Protein AF-A0A517Y4K3-F1 (afdb_monomer_lite)

Secondary structure (DSSP, 8-state):
---HHHHHHHHHHHTTT-TTEEEEEEETTEEEEEEEE-SSEEEEE---SS-HHHHHHHTT-TTGGG-EEEEEETTTEEEEE-TTS-HHHHHHHHHHHIIIIIS---GGGEEEEEEETTTEEEEESSHHHHHHHHHHHHHHHTT-----

pLDDT: mean 81.86, std 13.11, range [39.0, 96.12]

Foldseek 3Di:
DDALLRQLVLQLVCCVQAQQKWKKWAFPVDRLFIWIHGNFKIKTSAQAQDDPLVVCVVLVQQPSVQFDWDDDDGRGMIMTGRNVPDSVSVSSRQLSCCCVPVVHSDSVRIWMWMDGPVPDIDTDPDPVRVVVVSVCVVCVSVVNHDDD

Radius of gyration: 15.4 Å; chains: 1; bounding box: 48×26×37 Å

Sequence (148 aa):
MPSLHDLITAVRAAAEGEPDAMITLTHHSDDSKWAQLLPEQINLSYPFCQSPTDLIAERNFPHNEKADAGLWDAGLFADFNTSSMTVDQLVQFLDAYLAAAFGTSSLDDFAVSFDVAERGTITAESKSEFLRKIVELKRYFEGRPNRN

Structure (mmCIF, N/CA/C/O backbone):
data_AF-A0A517Y4K3-F1
#
_entry.id   AF-A0A517Y4K3-F1
#
loop_
_atom_site.group_PDB
_atom_site.id
_atom_site.type_symbol
_atom_site.label_atom_id
_atom_site.label_alt_id
_atom_site.label_comp_id
_atom_site.label_asym_id
_atom_site.label_entity_id
_atom_site.label_seq_id
_atom_site.pdbx_PDB_ins_code
_atom_site.Cartn_x
_atom_site.Cartn_y
_atom_site.Cartn_z
_atom_site.occupancy
_atom_site.B_iso_or_equiv
_atom_site.auth_seq_id
_atom_site.auth_comp_id
_atom_site.auth_asym_id
_atom_site.auth_atom_id
_atom_site.pdbx_PDB_model_num
ATOM 1 N N . MET A 1 1 ? -14.868 1.339 -7.353 1.00 72.25 1 MET A N 1
ATOM 2 C CA . MET A 1 1 ? -14.167 1.049 -6.078 1.00 72.25 1 MET A CA 1
ATOM 3 C C . MET A 1 1 ? -14.006 2.303 -5.196 1.00 72.25 1 MET A C 1
ATOM 5 O O . MET A 1 1 ? -14.277 3.398 -5.692 1.00 72.25 1 MET A O 1
ATOM 9 N N . PRO A 1 2 ? -13.650 2.205 -3.892 1.00 80.50 2 PRO A N 1
ATOM 10 C CA . PRO A 1 2 ? -13.053 3.329 -3.145 1.00 80.50 2 PRO A CA 1
ATOM 11 C C . PRO A 1 2 ? -11.741 3.794 -3.807 1.00 80.50 2 PRO A C 1
ATOM 13 O O . PRO A 1 2 ? -11.126 3.024 -4.534 1.00 80.50 2 PRO A O 1
ATOM 16 N N . SER A 1 3 ? -11.326 5.046 -3.587 1.00 89.00 3 SER A N 1
ATOM 17 C CA . SER A 1 3 ? -10.041 5.559 -4.104 1.00 89.00 3 SER A CA 1
ATOM 18 C C . SER A 1 3 ? -8.867 5.197 -3.185 1.00 89.00 3 SER A C 1
ATOM 20 O O . SER A 1 3 ? -9.081 4.984 -1.994 1.00 89.00 3 SER A O 1
ATOM 22 N N . LEU A 1 4 ? -7.621 5.211 -3.686 1.00 90.56 4 LEU A N 1
ATOM 23 C CA . LEU A 1 4 ? -6.422 5.023 -2.845 1.00 90.56 4 LEU A CA 1
ATOM 24 C C . LEU A 1 4 ? -6.397 6.009 -1.669 1.00 90.56 4 LEU A C 1
ATOM 26 O O . LEU A 1 4 ? -6.086 5.630 -0.543 1.00 90.56 4 LEU A O 1
ATOM 30 N N . HIS A 1 5 ? -6.807 7.257 -1.911 1.00 93.31 5 HIS A N 1
ATOM 31 C CA . HIS A 1 5 ? -6.925 8.268 -0.867 1.00 93.31 5 HIS A CA 1
ATOM 32 C C . HIS A 1 5 ? -7.945 7.861 0.212 1.00 93.31 5 HIS A C 1
ATOM 34 O O . HIS A 1 5 ? -7.658 7.995 1.403 1.00 93.31 5 HIS A O 1
ATOM 40 N N . ASP A 1 6 ? -9.120 7.345 -0.178 1.00 88.75 6 ASP A N 1
ATOM 41 C CA . ASP A 1 6 ? -10.133 6.850 0.768 1.00 88.75 6 ASP A CA 1
ATOM 42 C C . ASP A 1 6 ? -9.561 5.713 1.638 1.00 88.75 6 ASP A C 1
ATOM 44 O O . ASP A 1 6 ? -9.763 5.706 2.853 1.00 88.75 6 ASP A O 1
ATOM 48 N N . LEU A 1 7 ? -8.824 4.778 1.027 1.00 89.12 7 LEU A N 1
ATOM 49 C CA . LEU A 1 7 ? -8.236 3.618 1.704 1.00 89.12 7 LEU A CA 1
ATOM 50 C C . LEU A 1 7 ? -7.146 4.022 2.707 1.00 89.12 7 LEU A C 1
ATOM 52 O O . LEU A 1 7 ? -7.210 3.647 3.876 1.00 89.12 7 LEU A O 1
ATOM 56 N N . ILE A 1 8 ? -6.179 4.839 2.285 1.00 90.88 8 ILE A N 1
ATOM 57 C CA . ILE A 1 8 ? -5.073 5.291 3.146 1.00 90.88 8 ILE A CA 1
ATOM 58 C C . ILE A 1 8 ? -5.603 6.136 4.309 1.00 90.88 8 ILE A C 1
ATOM 60 O O . ILE A 1 8 ? -5.167 5.989 5.451 1.00 90.88 8 ILE A O 1
ATOM 64 N N . THR A 1 9 ? -6.588 6.996 4.041 1.00 88.94 9 THR A N 1
ATOM 65 C CA . T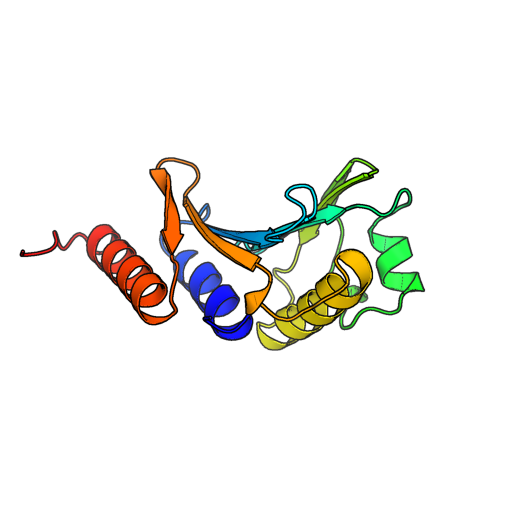HR A 1 9 ? -7.252 7.779 5.093 1.00 88.94 9 THR A CA 1
ATOM 66 C C . THR A 1 9 ? -7.935 6.865 6.107 1.00 88.94 9 THR A C 1
ATOM 68 O O . THR A 1 9 ? -7.842 7.097 7.312 1.00 88.94 9 THR A O 1
ATOM 71 N N . ALA A 1 10 ? -8.608 5.813 5.635 1.00 84.50 10 ALA A N 1
ATOM 72 C CA . ALA A 1 10 ? -9.294 4.864 6.498 1.00 84.50 10 ALA A CA 1
ATOM 73 C C . ALA A 1 10 ? -8.333 4.090 7.408 1.00 84.50 10 ALA A C 1
ATOM 75 O O . ALA A 1 10 ? -8.597 4.016 8.608 1.00 84.50 10 ALA A O 1
ATOM 76 N N . VAL A 1 11 ? -7.228 3.556 6.871 1.00 86.50 11 VAL A N 1
ATOM 77 C CA . VAL A 1 11 ? -6.273 2.782 7.682 1.00 86.50 11 VAL A CA 1
ATOM 78 C C . VAL A 1 11 ? -5.542 3.662 8.695 1.00 86.50 11 VAL A C 1
ATOM 80 O O . VAL A 1 11 ? -5.437 3.294 9.861 1.00 86.50 11 VAL A O 1
ATOM 83 N N . ARG A 1 12 ? -5.144 4.884 8.318 1.00 86.88 12 ARG A N 1
ATOM 84 C CA . ARG A 1 12 ? -4.527 5.829 9.264 1.00 86.88 12 ARG A CA 1
ATOM 85 C C . ARG A 1 12 ? -5.482 6.259 10.372 1.00 86.88 12 ARG A C 1
ATOM 87 O O . ARG A 1 12 ? -5.066 6.390 11.513 1.00 86.88 12 ARG A O 1
ATOM 94 N N . ALA A 1 13 ? -6.767 6.434 10.064 1.00 82.00 13 ALA A N 1
ATOM 95 C CA . ALA A 1 13 ? -7.773 6.738 11.080 1.00 82.00 13 ALA A CA 1
ATOM 96 C C . ALA A 1 13 ? -8.067 5.551 12.017 1.00 82.00 13 ALA A C 1
ATOM 98 O O . ALA A 1 13 ? -8.577 5.766 13.113 1.00 82.00 13 ALA A O 1
ATOM 99 N N . ALA A 1 14 ? -7.788 4.311 11.602 1.00 75.25 14 ALA A N 1
ATOM 100 C CA . ALA A 1 14 ? -7.930 3.136 12.462 1.00 75.25 14 ALA A CA 1
ATOM 101 C C . ALA A 1 14 ? -6.798 3.029 13.502 1.00 75.25 14 ALA A C 1
ATOM 103 O O . ALA A 1 14 ? -7.011 2.452 14.567 1.00 75.25 14 ALA A O 1
ATOM 104 N N . ALA A 1 15 ? -5.646 3.655 13.242 1.00 74.88 15 ALA A N 1
ATOM 105 C CA . ALA A 1 15 ? -4.456 3.607 14.092 1.00 74.88 15 ALA A CA 1
ATOM 106 C C . ALA A 1 15 ? -4.689 4.069 15.541 1.00 74.88 15 ALA A C 1
ATOM 108 O O . ALA A 1 15 ? -4.038 3.573 16.454 1.00 74.88 15 ALA A O 1
ATOM 109 N N . GLU A 1 16 ? -5.628 4.997 15.767 1.00 68.69 16 GLU A N 1
ATOM 110 C CA . GLU A 1 16 ? -5.945 5.525 17.105 1.00 68.69 16 GLU A CA 1
ATOM 111 C C . GLU A 1 16 ? -6.601 4.485 18.035 1.00 68.69 16 GLU A C 1
ATOM 113 O O . GLU A 1 16 ? -6.648 4.698 19.247 1.00 68.69 16 GLU A O 1
ATOM 118 N N . GLY A 1 17 ? -7.096 3.363 17.498 1.00 67.94 17 GLY A N 1
ATOM 119 C CA . GLY A 1 17 ? -7.721 2.291 18.281 1.00 67.94 17 GLY A CA 1
ATOM 120 C C . GLY A 1 17 ? -7.203 0.884 17.983 1.00 67.94 17 GLY A C 1
ATOM 121 O O . GLY A 1 17 ? -7.282 0.026 18.855 1.00 67.94 17 GLY A O 1
ATOM 122 N N . GLU A 1 18 ? -6.672 0.643 16.784 1.00 73.38 18 GLU A N 1
ATOM 123 C CA . GLU A 1 18 ? -6.235 -0.673 16.305 1.00 73.38 18 GLU A CA 1
ATOM 124 C C . GLU A 1 18 ? -4.964 -0.494 15.444 1.00 73.38 18 GLU A C 1
ATOM 126 O O . GLU A 1 18 ? -5.063 -0.298 14.228 1.00 73.38 18 GLU A O 1
ATOM 131 N N . PRO A 1 19 ? -3.758 -0.513 16.048 1.00 73.81 19 PRO A N 1
ATOM 132 C CA . PRO A 1 19 ? -2.500 -0.264 15.332 1.00 73.81 19 PRO A CA 1
ATOM 133 C C . PRO A 1 19 ? -2.195 -1.324 14.262 1.00 73.81 19 PRO A C 1
ATOM 135 O O . PRO A 1 19 ? -1.471 -1.042 13.310 1.00 73.81 19 PRO A O 1
ATOM 138 N N . ASP A 1 20 ? -2.803 -2.506 14.385 1.00 78.12 20 ASP A N 1
ATOM 139 C CA . ASP A 1 20 ? -2.631 -3.644 13.477 1.00 78.12 20 ASP A CA 1
ATOM 140 C C . ASP A 1 20 ? -3.698 -3.710 12.370 1.00 78.12 20 A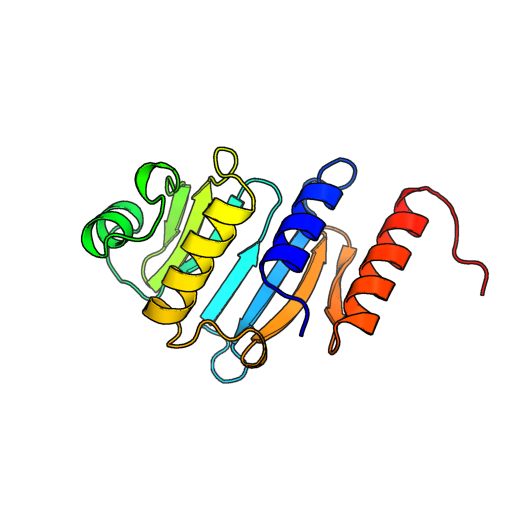SP A C 1
ATOM 142 O O . ASP A 1 20 ? -3.825 -4.725 11.676 1.00 78.12 20 ASP A O 1
ATOM 146 N N . ALA A 1 21 ? -4.510 -2.659 12.216 1.00 83.62 21 ALA A N 1
ATOM 147 C CA . ALA A 1 21 ? -5.447 -2.551 11.107 1.00 83.62 21 ALA A CA 1
ATOM 148 C C . ALA A 1 21 ? -4.688 -2.410 9.784 1.00 83.62 21 ALA A C 1
ATOM 150 O O . ALA A 1 21 ? -3.793 -1.578 9.656 1.00 83.62 21 ALA A O 1
ATOM 151 N N . MET A 1 22 ? -5.084 -3.170 8.769 1.00 88.62 22 MET A N 1
ATOM 152 C CA . MET A 1 22 ? -4.495 -3.076 7.440 1.00 88.62 22 MET A CA 1
ATOM 153 C C . MET A 1 22 ? -5.544 -3.210 6.338 1.00 88.62 22 MET A C 1
ATOM 155 O O . MET A 1 22 ? -6.616 -3.784 6.526 1.00 88.62 22 MET A O 1
ATOM 159 N N . ILE A 1 23 ? -5.231 -2.672 5.165 1.00 90.12 23 ILE A N 1
ATOM 160 C CA . ILE A 1 23 ? -6.006 -2.874 3.938 1.00 90.12 23 ILE A CA 1
ATOM 161 C C . ILE A 1 23 ? -5.123 -3.613 2.947 1.00 90.12 23 ILE A C 1
ATOM 163 O O . ILE A 1 23 ? -4.048 -3.118 2.619 1.00 90.12 23 ILE A O 1
ATOM 167 N N . THR A 1 24 ? -5.589 -4.746 2.434 1.00 91.75 24 THR A N 1
ATOM 168 C CA . THR A 1 24 ? -4.888 -5.493 1.389 1.00 91.75 24 THR A CA 1
ATOM 169 C C . THR A 1 24 ? -5.551 -5.244 0.040 1.00 91.75 24 THR A C 1
ATOM 171 O O . THR A 1 24 ? -6.768 -5.342 -0.112 1.00 91.75 24 THR A O 1
ATOM 174 N N . LEU A 1 25 ? -4.730 -4.917 -0.950 1.00 93.38 25 LEU A N 1
ATOM 175 C CA . LEU A 1 25 ? -5.062 -4.888 -2.365 1.00 93.38 25 LEU A CA 1
ATOM 176 C C . LEU A 1 25 ? -4.448 -6.130 -3.004 1.00 93.38 25 LEU A C 1
ATOM 178 O O . LEU A 1 25 ? -3.236 -6.307 -2.917 1.00 93.38 25 LEU A O 1
ATOM 182 N N . THR A 1 26 ? -5.245 -6.962 -3.666 1.00 93.38 26 THR A N 1
ATOM 183 C CA . THR A 1 26 ? -4.756 -8.151 -4.387 1.00 93.38 26 THR A CA 1
ATOM 184 C C . THR A 1 26 ? -5.222 -8.094 -5.830 1.00 93.38 26 THR A C 1
ATOM 186 O O . THR A 1 26 ? -6.416 -7.947 -6.087 1.00 93.38 26 THR A O 1
ATOM 189 N N . HIS A 1 27 ? -4.295 -8.191 -6.780 1.00 93.88 27 HIS A N 1
ATOM 190 C CA . HIS A 1 27 ? -4.619 -8.082 -8.199 1.00 93.88 27 HIS A CA 1
ATOM 191 C C . HIS A 1 27 ? -5.496 -9.260 -8.649 1.00 93.88 27 HIS A C 1
ATOM 193 O O . HIS A 1 27 ? -5.192 -10.421 -8.381 1.00 93.88 27 HIS A O 1
ATOM 199 N N . HIS A 1 28 ? -6.584 -8.984 -9.369 1.00 92.75 28 HIS A N 1
ATOM 200 C CA . HIS A 1 28 ? -7.582 -10.004 -9.715 1.00 92.75 28 HIS A CA 1
ATOM 201 C C . HIS A 1 28 ? -7.044 -11.147 -10.578 1.00 92.75 28 HIS A C 1
ATOM 203 O O . HIS A 1 28 ? -7.549 -12.265 -10.506 1.00 92.75 28 HIS A O 1
ATOM 209 N N . SER A 1 29 ? -6.048 -10.870 -11.420 1.00 91.19 29 SER A N 1
ATOM 210 C CA . SER A 1 29 ? -5.485 -11.864 -12.338 1.00 91.19 29 SER A CA 1
ATOM 211 C C . SER A 1 29 ? -4.195 -12.524 -11.847 1.00 91.19 29 SER A C 1
ATOM 213 O O . SER A 1 29 ? -3.652 -13.351 -12.576 1.00 91.19 29 SER A O 1
ATOM 215 N N . ASP A 1 30 ? -3.645 -12.093 -10.710 1.00 90.69 30 ASP A N 1
ATOM 216 C CA . ASP A 1 30 ? -2.313 -12.501 -10.251 1.00 90.69 30 ASP A CA 1
ATOM 217 C C . ASP A 1 30 ? -2.183 -12.265 -8.740 1.00 90.69 30 ASP A C 1
ATOM 219 O O . ASP A 1 30 ? -1.931 -11.149 -8.290 1.00 90.69 30 ASP A O 1
ATOM 223 N N . ASP A 1 31 ? -2.371 -13.320 -7.952 1.00 87.44 31 ASP A N 1
ATOM 224 C CA . ASP A 1 31 ? -2.328 -13.268 -6.487 1.00 87.44 31 ASP A CA 1
ATOM 225 C C . ASP A 1 31 ? -0.920 -13.016 -5.929 1.00 87.44 31 ASP A C 1
ATOM 227 O O . ASP A 1 31 ? -0.778 -12.616 -4.772 1.00 87.44 31 ASP A O 1
ATOM 231 N N . SER A 1 32 ? 0.119 -13.160 -6.758 1.00 88.12 32 SER A N 1
ATOM 232 C CA . SER A 1 32 ? 1.480 -12.757 -6.404 1.00 88.12 32 SER A CA 1
ATOM 233 C C . SER A 1 32 ? 1.664 -11.238 -6.386 1.00 88.12 32 SER A C 1
ATOM 235 O O . SER A 1 32 ? 2.645 -10.764 -5.818 1.00 88.12 32 SER A O 1
ATOM 237 N N . LYS A 1 33 ? 0.720 -10.467 -6.951 1.00 92.62 33 LYS A N 1
ATOM 238 C CA . LYS A 1 33 ? 0.720 -8.999 -6.956 1.00 92.62 33 LYS A CA 1
ATOM 239 C C . LYS A 1 33 ? -0.242 -8.454 -5.912 1.00 92.62 33 LYS A C 1
ATOM 241 O O . LYS A 1 33 ? -1.465 -8.469 -6.088 1.00 92.62 33 LYS A O 1
ATOM 246 N N . TRP A 1 34 ? 0.312 -7.919 -4.836 1.00 93.94 34 TRP A N 1
ATOM 247 C CA . TRP A 1 34 ? -0.463 -7.396 -3.725 1.00 93.94 34 TRP A CA 1
ATOM 248 C C . TRP A 1 34 ? 0.223 -6.218 -3.029 1.00 93.94 34 TRP A C 1
ATOM 250 O O . TRP A 1 34 ? 1.440 -6.045 -3.082 1.00 93.94 34 TRP A O 1
ATOM 260 N N . ALA A 1 35 ? -0.576 -5.396 -2.357 1.00 94.56 35 ALA A N 1
ATOM 261 C CA . ALA A 1 35 ? -0.112 -4.303 -1.513 1.00 94.56 35 ALA A CA 1
ATOM 262 C C . ALA A 1 35 ? -0.911 -4.284 -0.208 1.00 94.56 35 ALA A C 1
ATOM 264 O O . ALA A 1 35 ? -2.136 -4.292 -0.240 1.00 94.56 35 ALA A O 1
ATOM 265 N N . GLN A 1 36 ? -0.233 -4.233 0.932 1.00 93.00 36 GLN A N 1
ATOM 266 C CA . GLN A 1 36 ? -0.842 -4.036 2.243 1.00 93.00 36 GLN A CA 1
ATOM 267 C C . GLN A 1 36 ? -0.540 -2.630 2.737 1.00 93.00 36 GLN A C 1
ATOM 269 O O . GLN A 1 36 ? 0.614 -2.208 2.797 1.00 93.00 36 GLN A O 1
ATOM 274 N N . LEU A 1 37 ? -1.591 -1.914 3.104 1.00 93.19 37 LEU A N 1
ATOM 275 C CA . LEU A 1 37 ? -1.534 -0.585 3.684 1.00 93.19 37 LEU A CA 1
ATOM 276 C C . LEU A 1 37 ? -1.729 -0.732 5.186 1.00 93.19 37 LEU A C 1
ATOM 278 O O . LEU A 1 37 ? -2.786 -1.196 5.603 1.00 93.19 37 LEU A O 1
ATOM 282 N N . LEU A 1 38 ? -0.738 -0.330 5.971 1.00 90.88 38 LEU A N 1
ATOM 283 C CA . LEU A 1 38 ? -0.799 -0.209 7.426 1.00 90.88 38 LEU A CA 1
ATOM 284 C C . LEU A 1 38 ? -0.754 1.288 7.796 1.00 90.88 38 LEU A C 1
ATOM 286 O O . LEU A 1 38 ? -0.469 2.124 6.931 1.00 90.88 38 LEU A O 1
ATOM 290 N N . PRO A 1 39 ? -1.029 1.680 9.055 1.00 89.38 39 PRO A N 1
ATOM 291 C CA . PRO A 1 39 ? -1.041 3.089 9.446 1.00 89.38 39 PRO A CA 1
ATOM 292 C C . PRO A 1 39 ? 0.242 3.857 9.107 1.00 89.38 39 PRO A C 1
ATOM 294 O O . PRO A 1 39 ? 0.186 4.984 8.610 1.00 89.38 39 PRO A O 1
ATOM 297 N N . GLU A 1 40 ? 1.391 3.229 9.352 1.00 89.25 40 GLU A N 1
ATOM 298 C CA . GLU A 1 40 ? 2.714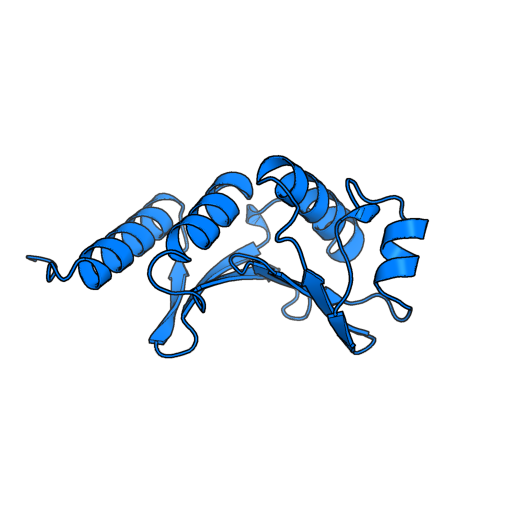 3.855 9.245 1.00 89.25 40 GLU A CA 1
ATOM 299 C C . GLU A 1 40 ? 3.664 3.107 8.301 1.00 89.25 40 GLU A C 1
ATOM 301 O O . GLU A 1 40 ? 4.812 3.508 8.113 1.00 89.25 40 GLU A O 1
ATOM 306 N N . GLN A 1 41 ? 3.187 2.038 7.670 1.00 92.38 41 GLN A N 1
ATOM 307 C CA . GLN A 1 41 ? 3.983 1.142 6.844 1.00 92.38 41 GLN A CA 1
ATOM 308 C C . GLN A 1 41 ? 3.160 0.667 5.651 1.00 92.38 41 GLN A C 1
ATOM 310 O O . GLN A 1 41 ? 1.932 0.612 5.700 1.00 92.38 41 GLN A O 1
ATOM 315 N N . ILE A 1 42 ? 3.841 0.312 4.574 1.00 93.12 42 ILE A N 1
ATOM 316 C CA . ILE A 1 42 ? 3.249 -0.460 3.488 1.00 93.12 42 ILE A CA 1
ATOM 317 C C . ILE A 1 42 ? 4.089 -1.709 3.269 1.00 93.12 42 ILE A C 1
ATOM 319 O O . ILE A 1 42 ? 5.313 -1.642 3.335 1.00 93.12 42 ILE A O 1
ATOM 323 N N . ASN A 1 43 ? 3.437 -2.828 2.979 1.00 93.12 43 ASN A N 1
ATOM 324 C CA . ASN A 1 43 ? 4.109 -4.027 2.491 1.00 93.12 43 ASN A CA 1
ATOM 325 C C . ASN A 1 43 ? 3.698 -4.216 1.038 1.00 93.12 43 ASN A C 1
ATOM 327 O O . ASN A 1 43 ? 2.514 -4.145 0.712 1.00 93.12 43 ASN A O 1
ATOM 331 N N . LEU A 1 44 ? 4.655 -4.446 0.155 1.00 92.19 44 LEU A N 1
ATOM 332 C CA . LEU A 1 44 ? 4.403 -4.594 -1.270 1.00 92.19 44 LEU A CA 1
ATOM 333 C C . LEU A 1 44 ? 4.966 -5.927 -1.727 1.00 92.19 44 LEU A C 1
ATOM 335 O O . LEU A 1 44 ? 6.123 -6.234 -1.434 1.00 92.19 44 LEU A O 1
ATOM 339 N N . SER A 1 45 ? 4.185 -6.691 -2.492 1.00 91.12 45 SER A N 1
ATOM 340 C CA . SER A 1 45 ? 4.749 -7.787 -3.270 1.00 91.12 45 SER A CA 1
ATOM 341 C C . SER A 1 45 ? 5.822 -7.214 -4.182 1.00 91.12 45 SER A C 1
ATOM 343 O O . SER A 1 45 ? 5.545 -6.285 -4.946 1.00 91.12 45 SER A O 1
ATOM 345 N N . TYR A 1 46 ? 7.032 -7.745 -4.098 1.00 80.12 46 TYR A N 1
ATOM 346 C CA . TYR A 1 46 ? 8.212 -7.118 -4.670 1.00 80.12 46 TYR A CA 1
ATOM 347 C C . TYR A 1 46 ? 8.783 -8.019 -5.769 1.00 80.12 46 TYR A C 1
ATOM 349 O O . TYR A 1 46 ? 9.630 -8.867 -5.494 1.00 80.12 46 TYR A O 1
ATOM 357 N N . PRO A 1 47 ? 8.324 -7.866 -7.029 1.00 69.19 47 PRO A N 1
ATOM 358 C CA . PRO A 1 47 ? 8.761 -8.721 -8.134 1.00 69.19 47 PRO A CA 1
ATOM 359 C C . PRO A 1 47 ? 10.165 -8.368 -8.635 1.00 69.19 47 PRO A C 1
ATOM 361 O O . PRO A 1 47 ? 10.743 -9.077 -9.459 1.00 69.19 47 PRO A O 1
ATOM 364 N N . PHE A 1 48 ? 10.714 -7.242 -8.189 1.00 68.06 48 PHE A N 1
ATOM 365 C CA . PHE A 1 48 ? 12.044 -6.815 -8.578 1.00 68.06 48 PHE A CA 1
ATOM 366 C C . PHE A 1 48 ? 13.076 -7.640 -7.781 1.00 68.06 48 PHE A C 1
ATOM 368 O O . PHE A 1 48 ? 12.902 -7.898 -6.599 1.00 68.06 48 PHE A O 1
ATOM 375 N N . CYS A 1 49 ? 14.135 -8.140 -8.422 1.00 63.41 49 CYS A N 1
ATOM 376 C CA . CYS A 1 49 ? 15.086 -9.059 -7.772 1.00 63.41 49 CYS A CA 1
ATOM 377 C C . CYS A 1 49 ? 16.283 -8.356 -7.103 1.00 63.41 49 CYS A C 1
ATOM 379 O O . CYS A 1 49 ? 17.266 -9.012 -6.759 1.00 63.41 49 CYS A O 1
ATOM 381 N N . GLN A 1 50 ? 16.238 -7.027 -6.981 1.00 69.44 50 GLN A N 1
ATOM 382 C CA . GLN A 1 50 ? 17.349 -6.192 -6.510 1.00 69.44 50 GLN A CA 1
ATOM 383 C C . GLN A 1 50 ? 16.957 -5.428 -5.237 1.00 69.44 50 GLN A C 1
ATOM 385 O O . GLN A 1 50 ? 15.881 -5.639 -4.704 1.00 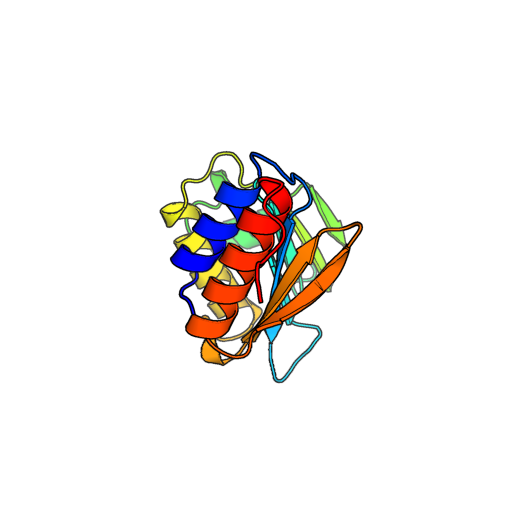69.44 50 GLN A O 1
ATOM 390 N N . SER A 1 51 ? 17.847 -4.605 -4.688 1.00 79.50 51 SER A N 1
ATOM 391 C CA . SER A 1 51 ? 17.576 -3.803 -3.485 1.00 79.50 51 SER A CA 1
ATOM 392 C C . SER A 1 51 ? 16.331 -2.906 -3.677 1.00 79.50 51 SER A C 1
ATOM 394 O O . SER A 1 51 ? 16.290 -2.142 -4.649 1.00 79.50 51 SER A O 1
ATOM 396 N N . PRO A 1 52 ? 15.313 -2.962 -2.790 1.00 81.81 52 PRO A N 1
ATOM 397 C CA . PRO A 1 52 ? 14.087 -2.173 -2.931 1.00 81.81 52 PRO A CA 1
ATOM 398 C C . PRO A 1 52 ? 14.319 -0.664 -2.973 1.00 81.81 52 PRO A C 1
ATOM 400 O O . PRO A 1 52 ? 13.795 0.007 -3.865 1.00 81.81 52 PRO A O 1
ATOM 403 N N . THR A 1 53 ? 15.142 -0.141 -2.063 1.00 79.88 53 THR A N 1
ATOM 404 C CA . THR A 1 53 ? 15.434 1.296 -1.960 1.00 79.88 53 THR A CA 1
ATOM 405 C C . THR A 1 53 ? 16.159 1.814 -3.201 1.00 79.88 53 THR A C 1
ATOM 407 O O . THR A 1 53 ? 15.771 2.841 -3.759 1.00 79.88 53 THR A O 1
ATOM 410 N N . ASP A 1 54 ? 17.160 1.074 -3.687 1.00 79.81 54 ASP A N 1
ATOM 411 C CA . ASP A 1 54 ? 17.934 1.474 -4.868 1.00 79.81 54 ASP A CA 1
ATOM 412 C C . ASP A 1 54 ? 17.060 1.477 -6.122 1.00 79.81 54 ASP A C 1
ATOM 414 O O . ASP A 1 54 ? 17.114 2.407 -6.921 1.00 79.81 54 ASP A O 1
ATOM 418 N N . LEU A 1 55 ? 16.180 0.487 -6.271 1.00 77.94 55 LEU A N 1
ATOM 419 C CA . LEU A 1 55 ? 15.302 0.401 -7.432 1.00 77.94 55 LEU A CA 1
ATOM 420 C C . LEU A 1 55 ? 14.262 1.529 -7.463 1.00 77.94 55 LEU A C 1
ATOM 422 O O . LEU A 1 55 ? 13.993 2.090 -8.524 1.00 77.94 55 LEU A O 1
ATOM 426 N N . ILE A 1 56 ? 13.674 1.878 -6.319 1.00 82.88 56 ILE A N 1
ATOM 427 C CA . ILE A 1 56 ? 12.742 3.011 -6.223 1.00 82.88 56 ILE A CA 1
ATOM 428 C C . ILE A 1 56 ? 13.478 4.327 -6.529 1.00 82.88 56 ILE A C 1
ATOM 430 O O . ILE A 1 56 ? 12.916 5.214 -7.187 1.00 82.88 56 ILE A O 1
ATOM 434 N N . ALA A 1 57 ? 14.743 4.446 -6.110 1.00 82.06 57 ALA A N 1
ATOM 435 C CA . ALA A 1 57 ? 15.606 5.567 -6.467 1.00 82.06 57 ALA A CA 1
ATOM 436 C C . ALA A 1 57 ? 15.883 5.621 -7.980 1.00 82.06 57 ALA A C 1
ATOM 438 O O . ALA A 1 57 ? 15.631 6.646 -8.614 1.00 82.06 57 ALA A O 1
ATOM 439 N N . GLU A 1 58 ? 16.313 4.513 -8.585 1.00 84.69 58 GLU A N 1
ATOM 440 C CA . GLU A 1 58 ? 16.605 4.396 -10.022 1.00 84.69 58 GLU A CA 1
ATOM 441 C C . GLU A 1 58 ? 15.377 4.644 -10.902 1.00 84.69 58 GLU A C 1
ATOM 443 O O . GLU A 1 58 ? 15.465 5.289 -11.949 1.00 84.69 58 GLU A O 1
ATOM 448 N N . ARG A 1 59 ? 14.212 4.150 -10.476 1.00 83.50 59 ARG A N 1
ATOM 449 C CA . ARG A 1 59 ? 12.925 4.357 -11.155 1.00 83.50 59 ARG A CA 1
ATOM 450 C C . ARG A 1 59 ? 12.346 5.751 -10.910 1.00 83.50 59 ARG A C 1
ATOM 452 O O . ARG A 1 59 ? 11.352 6.096 -11.548 1.00 83.50 59 ARG A O 1
ATOM 459 N N . ASN A 1 60 ? 12.963 6.537 -10.026 1.00 86.94 60 ASN A N 1
ATOM 460 C CA . ASN A 1 60 ? 12.564 7.891 -9.661 1.00 86.94 60 ASN A CA 1
ATOM 461 C C . ASN A 1 60 ? 11.086 7.982 -9.242 1.00 86.94 60 ASN A C 1
ATOM 463 O O . ASN A 1 60 ? 10.332 8.821 -9.744 1.00 86.94 60 ASN A O 1
ATOM 467 N N . PHE A 1 61 ? 10.652 7.076 -8.358 1.00 90.44 61 PHE A N 1
ATOM 468 C CA . PHE A 1 61 ? 9.286 7.126 -7.836 1.00 90.44 61 PHE A CA 1
ATOM 469 C C . PHE A 1 61 ? 9.061 8.394 -6.996 1.00 90.44 61 PHE A C 1
ATOM 471 O O . PHE A 1 61 ? 9.989 8.865 -6.333 1.00 90.44 61 PHE A O 1
ATOM 478 N N . PRO A 1 62 ? 7.840 8.960 -7.000 1.00 93.44 62 PRO A N 1
ATOM 479 C CA . PRO A 1 62 ? 7.530 10.147 -6.212 1.00 93.44 62 PRO A CA 1
ATOM 480 C C . PRO A 1 62 ? 7.792 9.921 -4.722 1.00 93.44 62 PRO A C 1
ATOM 482 O O . PRO A 1 62 ? 7.328 8.930 -4.168 1.00 93.44 62 PRO A O 1
ATOM 485 N N . HIS A 1 63 ? 8.465 10.869 -4.065 1.00 93.06 63 HIS A N 1
ATOM 486 C CA . HIS A 1 63 ? 8.755 10.837 -2.621 1.00 93.06 63 HIS A CA 1
ATOM 487 C C . HIS A 1 63 ? 9.593 9.625 -2.176 1.00 93.06 63 HIS A C 1
ATOM 489 O O . HIS A 1 63 ? 9.494 9.187 -1.028 1.00 93.06 63 HIS A O 1
ATOM 495 N N . ASN A 1 64 ? 10.403 9.060 -3.077 1.00 88.44 64 ASN A N 1
ATOM 496 C CA . ASN A 1 64 ? 11.262 7.912 -2.788 1.00 88.44 64 ASN A CA 1
ATOM 497 C C . ASN A 1 64 ? 12.239 8.153 -1.631 1.00 88.44 64 ASN A C 1
ATOM 499 O O . ASN A 1 64 ? 12.556 7.222 -0.899 1.00 88.44 64 ASN A O 1
ATOM 503 N N . GLU A 1 65 ? 12.640 9.400 -1.393 1.00 90.06 65 GLU A N 1
ATOM 504 C CA . GLU A 1 65 ? 13.500 9.797 -0.280 1.00 90.06 65 GLU A CA 1
ATOM 505 C C . GLU A 1 65 ? 12.853 9.601 1.100 1.00 90.06 65 GLU A C 1
ATOM 507 O O . GLU A 1 65 ? 13.528 9.712 2.121 1.00 90.06 65 GLU A O 1
ATOM 512 N N . LYS A 1 66 ? 11.543 9.331 1.136 1.00 90.25 66 LYS A N 1
ATOM 513 C CA . LYS A 1 66 ? 10.756 9.095 2.354 1.00 90.25 66 LYS A CA 1
ATOM 514 C C . LYS A 1 66 ? 10.294 7.648 2.508 1.00 90.25 66 LYS A C 1
ATOM 516 O O . LYS A 1 66 ? 9.652 7.348 3.511 1.00 90.25 66 LYS A O 1
ATOM 521 N N . ALA A 1 67 ? 10.564 6.793 1.521 1.00 85.50 67 ALA A N 1
ATOM 522 C CA . ALA A 1 67 ? 10.176 5.386 1.502 1.00 85.50 67 ALA A CA 1
ATOM 523 C C . ALA A 1 67 ? 11.390 4.521 1.852 1.00 85.50 67 ALA A C 1
ATOM 525 O O . ALA A 1 67 ? 12.020 3.938 0.971 1.00 85.50 67 ALA A O 1
ATOM 526 N N . ASP A 1 68 ? 11.748 4.479 3.134 1.00 85.44 68 ASP A N 1
ATOM 527 C CA . ASP A 1 68 ? 12.871 3.650 3.570 1.00 85.44 68 ASP A CA 1
ATOM 528 C C . ASP A 1 68 ? 12.427 2.194 3.714 1.00 85.44 68 ASP A C 1
ATOM 530 O O . ASP A 1 68 ? 11.410 1.919 4.363 1.00 85.44 68 ASP A O 1
ATOM 534 N N . ALA A 1 69 ? 13.165 1.281 3.084 1.00 85.69 69 ALA A N 1
ATOM 535 C CA . ALA A 1 69 ? 12.851 -0.139 3.116 1.00 85.69 69 ALA A CA 1
ATOM 536 C C . ALA A 1 69 ? 13.359 -0.763 4.419 1.00 85.69 69 ALA A C 1
ATOM 538 O O . ALA A 1 69 ? 14.530 -0.606 4.770 1.00 85.69 69 ALA A O 1
ATOM 539 N N . GLY A 1 70 ? 12.498 -1.492 5.123 1.00 84.62 70 GLY A N 1
ATOM 540 C CA . GLY A 1 70 ? 12.875 -2.251 6.310 1.00 84.62 70 GLY A CA 1
ATOM 541 C C . GLY A 1 70 ? 13.193 -3.701 5.951 1.00 84.62 70 GLY A C 1
ATOM 542 O O . GLY A 1 70 ? 14.283 -4.019 5.467 1.00 84.62 70 GLY A O 1
ATOM 543 N N . LEU A 1 71 ? 12.249 -4.600 6.223 1.00 86.75 71 LEU A N 1
ATOM 544 C CA . LEU A 1 71 ? 12.348 -6.018 5.899 1.00 86.75 71 LEU A CA 1
ATOM 545 C C . LEU A 1 71 ? 11.967 -6.271 4.438 1.00 86.75 71 LEU A C 1
ATOM 547 O O . LEU A 1 71 ? 10.933 -5.817 3.950 1.00 86.75 71 LEU A O 1
ATOM 551 N N . TRP A 1 72 ? 12.777 -7.067 3.744 1.00 89.06 72 TRP A N 1
ATOM 552 C CA . TRP A 1 72 ? 12.483 -7.484 2.379 1.00 89.06 72 TRP A CA 1
ATOM 553 C C . TRP A 1 72 ? 13.057 -8.864 2.063 1.00 89.06 72 TRP A C 1
ATOM 555 O O . TRP A 1 72 ? 14.047 -9.297 2.656 1.00 89.06 72 TRP A O 1
ATOM 565 N N . ASP A 1 73 ? 12.426 -9.534 1.102 1.00 83.56 73 ASP A N 1
ATOM 566 C CA . ASP A 1 73 ? 12.879 -10.782 0.499 1.00 83.56 73 ASP A CA 1
ATOM 567 C C . ASP A 1 73 ? 12.720 -10.703 -1.029 1.00 83.56 73 ASP A C 1
ATOM 569 O O . ASP A 1 73 ? 11.670 -10.325 -1.562 1.00 83.56 73 ASP A O 1
ATOM 573 N N . ALA A 1 74 ? 13.803 -11.012 -1.740 1.00 82.25 74 ALA A N 1
ATOM 574 C CA . ALA A 1 74 ? 13.926 -10.797 -3.175 1.00 82.25 74 ALA A CA 1
ATOM 575 C C . ALA A 1 74 ? 12.893 -11.623 -3.953 1.00 82.25 74 ALA A C 1
ATOM 577 O O . ALA A 1 74 ? 12.823 -12.843 -3.819 1.00 82.25 74 ALA A O 1
ATOM 578 N N . GLY A 1 75 ? 12.124 -10.965 -4.824 1.00 78.25 75 GLY A N 1
ATOM 579 C CA . GLY A 1 75 ? 11.078 -11.632 -5.603 1.00 78.25 75 GLY A CA 1
ATOM 580 C C . GLY A 1 75 ? 9.840 -12.031 -4.791 1.00 78.25 75 GLY A C 1
ATOM 581 O O . GLY A 1 75 ? 8.955 -12.675 -5.351 1.00 78.25 75 GLY A O 1
ATOM 582 N N . LEU A 1 76 ? 9.770 -11.671 -3.504 1.00 84.38 76 LEU A N 1
ATOM 583 C CA . LEU A 1 76 ? 8.629 -11.951 -2.636 1.00 84.38 76 LEU A CA 1
ATOM 584 C C . LEU A 1 76 ? 7.977 -10.656 -2.158 1.00 84.38 76 LEU A C 1
ATOM 586 O O . LEU A 1 76 ? 6.880 -10.325 -2.606 1.00 84.38 76 LEU A O 1
ATOM 590 N N . PHE A 1 77 ? 8.629 -9.904 -1.272 1.00 89.62 77 PHE A N 1
ATOM 591 C CA . PHE A 1 77 ? 8.049 -8.684 -0.711 1.00 89.62 77 PHE A CA 1
ATOM 592 C C . PHE A 1 77 ? 9.109 -7.706 -0.207 1.00 89.62 77 PHE A C 1
ATOM 594 O O . PHE A 1 77 ? 10.251 -8.077 0.052 1.00 89.62 77 PHE A O 1
ATOM 601 N N . ALA A 1 78 ? 8.706 -6.455 -0.035 1.00 91.25 78 ALA A N 1
ATOM 602 C CA . ALA A 1 78 ? 9.452 -5.453 0.705 1.00 91.25 78 ALA A CA 1
ATOM 603 C C . ALA A 1 78 ? 8.475 -4.616 1.524 1.00 91.25 78 ALA A C 1
ATOM 605 O O . ALA A 1 78 ? 7.378 -4.303 1.047 1.00 91.25 78 ALA A O 1
ATOM 606 N N . ASP A 1 79 ? 8.867 -4.260 2.739 1.00 91.94 79 ASP A N 1
ATOM 607 C CA . ASP A 1 79 ? 8.175 -3.244 3.508 1.00 91.94 79 ASP A CA 1
ATOM 608 C C . ASP A 1 79 ? 8.840 -1.875 3.390 1.00 91.94 79 ASP A C 1
ATOM 610 O O . ASP A 1 79 ? 10.034 -1.757 3.113 1.00 91.94 79 ASP A O 1
ATOM 614 N N . PHE A 1 80 ? 8.033 -0.831 3.558 1.00 91.81 80 PHE A N 1
ATOM 615 C CA . PHE A 1 80 ? 8.487 0.549 3.537 1.00 91.81 80 PHE A CA 1
ATOM 616 C C . PHE A 1 80 ? 7.847 1.321 4.675 1.00 91.81 80 PHE A C 1
ATOM 618 O O . PHE A 1 80 ? 6.619 1.344 4.818 1.00 91.81 80 PHE A O 1
ATOM 625 N N . ASN A 1 81 ? 8.674 2.010 5.453 1.00 91.94 81 ASN A N 1
ATOM 626 C CA . ASN A 1 81 ? 8.183 2.964 6.431 1.00 91.94 81 ASN A CA 1
ATOM 627 C C . ASN A 1 81 ? 7.638 4.198 5.700 1.00 91.94 81 ASN A C 1
ATOM 629 O O . ASN A 1 81 ? 8.328 4.811 4.888 1.00 91.94 81 ASN A O 1
ATOM 633 N N . THR A 1 82 ? 6.392 4.567 5.997 1.00 91.19 82 THR A N 1
ATOM 634 C CA . THR A 1 82 ? 5.690 5.702 5.373 1.00 91.19 82 THR A CA 1
ATOM 635 C C . THR A 1 82 ? 5.146 6.698 6.399 1.00 91.19 82 THR A C 1
ATOM 637 O O . THR A 1 82 ? 4.385 7.604 6.047 1.00 91.19 82 THR A O 1
ATOM 640 N N . SER A 1 83 ? 5.564 6.582 7.665 1.00 89.88 83 SER A N 1
ATOM 641 C CA . SER A 1 83 ? 5.164 7.468 8.773 1.00 89.88 83 SER A CA 1
ATOM 642 C C . SER A 1 83 ? 5.419 8.955 8.488 1.00 89.88 83 SER A C 1
ATOM 644 O O . SER A 1 83 ? 4.660 9.818 8.923 1.00 89.88 83 SER A O 1
ATOM 646 N N . SER A 1 84 ? 6.455 9.269 7.703 1.00 93.00 84 SER A N 1
ATOM 647 C CA . SER A 1 84 ? 6.828 10.643 7.337 1.00 93.00 84 SER A CA 1
ATOM 648 C C . SER A 1 84 ? 6.077 11.207 6.119 1.00 93.00 84 SER A C 1
ATOM 650 O O . SER A 1 84 ? 6.195 12.400 5.815 1.00 93.00 84 SER A O 1
ATOM 65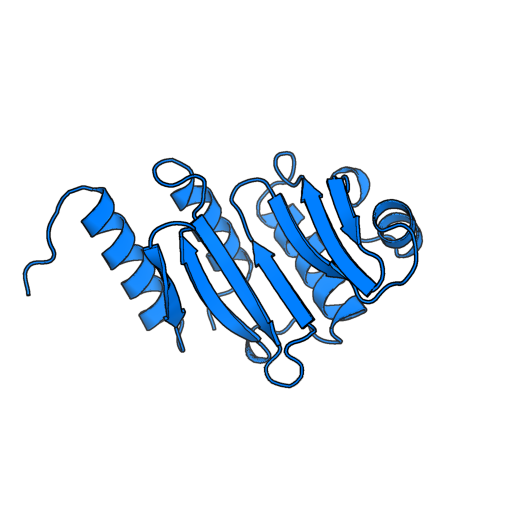2 N N . MET A 1 85 ? 5.303 10.379 5.409 1.00 94.50 85 MET A N 1
ATOM 653 C CA . MET A 1 85 ? 4.553 10.784 4.219 1.00 94.50 85 MET A CA 1
ATOM 654 C C . MET A 1 85 ? 3.162 11.305 4.577 1.00 94.50 85 MET A C 1
ATOM 656 O O . MET A 1 85 ? 2.442 10.713 5.387 1.00 94.50 85 MET A O 1
ATOM 660 N N . THR A 1 86 ? 2.718 12.366 3.904 1.00 94.88 86 THR A N 1
ATOM 661 C CA . THR A 1 86 ? 1.293 12.735 3.901 1.00 94.88 86 THR A CA 1
ATOM 662 C C . THR A 1 86 ? 0.468 11.711 3.114 1.00 94.88 86 THR A C 1
ATOM 664 O O . THR A 1 86 ? 1.015 10.921 2.345 1.00 94.88 86 THR A O 1
ATOM 667 N N . VAL A 1 87 ? -0.862 11.732 3.275 1.00 93.25 87 VAL A N 1
ATOM 668 C CA . VAL A 1 87 ? -1.763 10.864 2.495 1.00 93.25 87 VAL A CA 1
ATOM 669 C C . VAL A 1 87 ? -1.546 11.068 0.993 1.00 93.25 87 VAL A C 1
ATOM 671 O O . VAL A 1 87 ? -1.344 10.095 0.278 1.00 93.25 87 VAL A O 1
ATOM 674 N N . ASP A 1 88 ? -1.488 12.317 0.524 1.00 96.06 88 ASP A N 1
ATOM 675 C CA . ASP A 1 88 ? -1.270 12.624 -0.896 1.00 96.06 88 ASP A CA 1
ATOM 676 C C . ASP A 1 88 ? 0.076 12.114 -1.424 1.00 96.06 88 ASP A C 1
ATOM 678 O O . ASP A 1 88 ? 0.158 11.628 -2.551 1.00 96.06 88 ASP A O 1
ATOM 682 N N . GLN A 1 89 ? 1.134 12.207 -0.614 1.00 95.69 89 GLN A N 1
ATOM 683 C CA . GLN A 1 89 ? 2.459 11.697 -0.979 1.00 95.69 89 GLN A CA 1
ATOM 684 C C . GLN A 1 89 ? 2.438 10.175 -1.118 1.00 95.69 89 GLN A C 1
ATOM 686 O O . GLN A 1 89 ? 2.948 9.644 -2.103 1.00 95.69 89 GLN A O 1
ATOM 691 N N . LEU A 1 90 ? 1.784 9.487 -0.179 1.00 95.25 90 LEU A N 1
ATOM 692 C CA . LEU A 1 90 ? 1.642 8.036 -0.219 1.00 95.25 90 LEU A CA 1
ATOM 693 C C . LEU A 1 90 ? 0.771 7.572 -1.394 1.00 95.25 90 LEU A C 1
ATOM 695 O O . LEU A 1 90 ? 1.103 6.580 -2.037 1.00 95.25 90 LEU A O 1
ATOM 699 N N . VAL A 1 91 ? -0.300 8.305 -1.725 1.00 96.12 91 VAL A N 1
ATOM 700 C CA . VAL A 1 91 ? -1.112 8.045 -2.928 1.00 96.12 91 VAL A CA 1
ATOM 701 C C . VAL A 1 91 ? -0.246 8.129 -4.181 1.00 96.12 91 VAL A C 1
ATOM 703 O O . VAL A 1 91 ? -0.282 7.211 -4.991 1.00 96.12 91 VAL A O 1
ATOM 706 N N . GLN A 1 92 ? 0.550 9.192 -4.337 1.00 95.69 92 GLN A N 1
ATOM 707 C CA . GLN A 1 92 ? 1.420 9.365 -5.508 1.00 95.69 92 GLN A CA 1
ATOM 708 C C . GLN A 1 92 ? 2.481 8.265 -5.613 1.00 95.69 92 GLN A C 1
ATOM 710 O O . GLN A 1 92 ? 2.740 7.766 -6.708 1.00 95.69 92 GLN A O 1
ATOM 715 N N . PHE A 1 93 ? 3.080 7.878 -4.485 1.00 95.25 93 PHE A N 1
ATOM 716 C CA . PHE A 1 93 ? 4.048 6.786 -4.433 1.00 95.25 93 PHE A CA 1
ATOM 717 C C . PHE A 1 93 ? 3.412 5.452 -4.849 1.00 95.25 93 PHE A C 1
ATOM 719 O O . PHE A 1 93 ? 3.932 4.766 -5.730 1.00 95.25 93 PHE A O 1
ATOM 726 N N . LEU A 1 94 ? 2.268 5.095 -4.254 1.00 94.69 94 LEU A N 1
ATOM 727 C CA . LEU A 1 94 ? 1.580 3.835 -4.538 1.00 94.69 94 LEU A CA 1
ATOM 728 C C . LEU A 1 94 ? 1.050 3.784 -5.968 1.00 94.69 94 LEU A C 1
ATOM 730 O O . LEU A 1 94 ? 1.240 2.777 -6.633 1.00 94.69 94 LEU A O 1
ATOM 734 N N . ASP A 1 95 ? 0.444 4.857 -6.471 1.00 95.44 95 ASP A N 1
ATOM 735 C CA . ASP A 1 95 ? -0.050 4.925 -7.851 1.00 95.44 95 ASP A CA 1
ATOM 736 C C . ASP A 1 95 ? 1.082 4.641 -8.858 1.00 95.44 95 ASP A C 1
ATOM 738 O O . ASP A 1 95 ? 0.942 3.790 -9.740 1.00 95.44 95 ASP A O 1
ATOM 742 N N . ALA A 1 96 ? 2.256 5.255 -8.652 1.00 94.06 96 ALA A N 1
ATOM 743 C CA . ALA A 1 96 ? 3.449 4.997 -9.458 1.00 94.06 96 ALA A CA 1
ATOM 744 C C . ALA A 1 96 ? 3.963 3.554 -9.315 1.00 94.06 96 ALA A C 1
ATOM 746 O O . ALA A 1 96 ? 4.307 2.920 -10.317 1.00 94.06 96 ALA A O 1
ATOM 747 N N . TYR A 1 97 ? 3.993 3.020 -8.089 1.00 93.00 97 TYR A N 1
ATOM 748 C CA . TYR A 1 97 ? 4.427 1.649 -7.829 1.00 93.00 97 TYR A CA 1
ATOM 749 C C . TYR A 1 97 ? 3.512 0.627 -8.509 1.00 93.00 97 TYR A C 1
ATOM 751 O O . TYR A 1 97 ? 4.002 -0.232 -9.239 1.00 93.00 97 TYR A O 1
ATOM 759 N N . LEU A 1 98 ? 2.194 0.722 -8.307 1.00 93.19 98 LEU A N 1
ATOM 760 C CA . LEU A 1 98 ? 1.210 -0.207 -8.870 1.00 93.19 98 LEU A CA 1
ATOM 761 C C . LEU A 1 98 ? 1.292 -0.200 -10.404 1.00 93.19 98 LEU A C 1
ATOM 763 O O . LEU A 1 98 ? 1.411 -1.257 -11.028 1.00 93.19 98 LEU A O 1
ATOM 767 N N . ALA A 1 99 ? 1.353 0.983 -11.022 1.00 93.12 99 ALA A N 1
ATOM 768 C CA . ALA A 1 99 ? 1.512 1.098 -12.469 1.00 93.12 99 ALA A CA 1
ATOM 769 C C . ALA A 1 99 ? 2.799 0.418 -12.973 1.00 93.12 99 ALA A C 1
ATOM 771 O O . ALA A 1 99 ? 2.768 -0.309 -13.966 1.00 93.12 99 ALA A O 1
ATOM 772 N N . ALA A 1 100 ? 3.926 0.623 -12.285 1.00 90.56 100 ALA A N 1
ATOM 773 C CA . ALA A 1 100 ? 5.225 0.108 -12.710 1.00 90.56 100 ALA A CA 1
ATOM 774 C C . ALA A 1 100 ? 5.423 -1.392 -12.430 1.00 90.56 100 ALA A C 1
ATOM 776 O O . ALA A 1 100 ? 5.999 -2.097 -13.260 1.00 90.56 100 ALA A O 1
ATOM 777 N N . ALA A 1 101 ? 4.997 -1.867 -11.260 1.00 88.94 101 ALA A N 1
ATOM 778 C CA . ALA A 1 101 ? 5.213 -3.234 -10.794 1.00 88.94 101 ALA A CA 1
ATOM 779 C C . ALA A 1 101 ? 4.080 -4.171 -11.218 1.00 88.94 101 ALA A C 1
ATOM 781 O O . ALA A 1 101 ? 4.327 -5.320 -11.588 1.00 88.94 101 ALA A O 1
ATOM 782 N N . PHE A 1 102 ? 2.833 -3.699 -11.168 1.00 91.81 102 PHE A N 1
ATOM 783 C CA . PHE A 1 102 ? 1.657 -4.540 -11.404 1.00 91.81 102 PHE A CA 1
ATOM 784 C C . PHE A 1 102 ? 1.079 -4.362 -12.808 1.00 91.81 102 PHE A C 1
ATOM 786 O O . PHE A 1 102 ? 0.429 -5.285 -13.303 1.00 91.81 102 PHE A O 1
ATOM 793 N N . GLY A 1 103 ? 1.421 -3.258 -13.484 1.00 91.94 103 GLY A N 1
ATOM 794 C CA . GLY A 1 103 ? 0.999 -2.934 -14.850 1.00 91.94 103 GLY A CA 1
ATOM 795 C C . GLY A 1 103 ? -0.273 -2.086 -14.917 1.00 91.94 103 GLY A C 1
ATOM 796 O O . GLY A 1 103 ? -0.751 -1.789 -16.009 1.00 91.94 103 GLY A O 1
ATOM 797 N N . THR A 1 104 ? -0.819 -1.700 -13.764 1.00 93.06 104 THR A N 1
ATOM 798 C CA . THR A 1 104 ? -2.026 -0.881 -13.621 1.00 93.06 104 THR A CA 1
ATOM 799 C C . THR A 1 104 ? -2.015 -0.205 -12.257 1.00 93.06 104 THR A C 1
ATOM 801 O O . THR A 1 104 ? -1.514 -0.770 -11.289 1.00 93.06 104 THR A O 1
ATOM 804 N N . SER A 1 105 ? -2.585 0.991 -12.170 1.00 92.56 105 SER A N 1
ATOM 805 C CA . SER A 1 105 ? -2.906 1.634 -10.894 1.00 92.56 105 SER A CA 1
ATOM 806 C C . SER A 1 105 ? -4.414 1.790 -10.670 1.00 92.56 105 SER A C 1
ATOM 808 O O . SER A 1 105 ? -4.857 2.353 -9.668 1.00 92.56 105 SER A O 1
ATOM 810 N N . SER A 1 106 ? -5.225 1.250 -11.587 1.00 93.06 106 SER A N 1
ATOM 811 C CA . SER A 1 106 ? -6.676 1.236 -11.457 1.00 93.06 106 SER A CA 1
ATOM 812 C C . SER A 1 106 ? -7.088 0.278 -10.347 1.00 93.06 106 SER A C 1
ATOM 814 O O . SER A 1 106 ? -6.887 -0.928 -10.452 1.00 93.06 106 SER A O 1
ATOM 816 N N . LEU A 1 107 ? -7.725 0.801 -9.298 1.00 90.50 107 LEU A N 1
ATOM 817 C CA . LEU A 1 107 ? -8.215 -0.027 -8.194 1.00 90.50 107 LEU A CA 1
ATOM 818 C C . LEU A 1 107 ? -9.331 -1.001 -8.590 1.00 90.50 107 LEU A C 1
ATOM 820 O O . LEU A 1 107 ? -9.617 -1.915 -7.827 1.00 90.50 107 LEU A O 1
ATOM 824 N N . ASP A 1 108 ? -9.948 -0.837 -9.760 1.00 91.25 108 ASP A N 1
ATOM 825 C CA . ASP A 1 108 ? -10.927 -1.804 -10.266 1.00 91.25 108 ASP A CA 1
ATOM 826 C C . ASP A 1 108 ? -10.269 -3.134 -10.701 1.00 91.25 108 ASP A C 1
ATOM 828 O O . ASP A 1 108 ? -10.969 -4.131 -10.861 1.00 91.25 108 ASP A O 1
ATOM 832 N N . ASP A 1 109 ? -8.936 -3.174 -10.834 1.00 93.00 109 ASP A N 1
ATOM 833 C CA . ASP A 1 109 ? -8.166 -4.397 -11.105 1.00 93.00 109 ASP A CA 1
ATOM 834 C C . ASP A 1 109 ? -7.789 -5.165 -9.821 1.00 93.00 109 ASP A C 1
ATOM 836 O O . ASP A 1 109 ? -7.133 -6.210 -9.888 1.00 93.00 109 ASP A O 1
ATOM 840 N N . PHE A 1 110 ? -8.201 -4.671 -8.646 1.00 91.75 110 PHE A N 1
ATOM 841 C CA . PHE A 1 110 ? -7.830 -5.226 -7.347 1.00 91.75 110 PHE A CA 1
ATOM 842 C C . PHE A 1 110 ? -9.046 -5.607 -6.506 1.00 91.75 110 PHE A C 1
ATOM 844 O O . PHE A 1 110 ? -9.989 -4.836 -6.326 1.00 91.75 110 PHE A O 1
ATOM 851 N N . ALA A 1 111 ? -8.961 -6.772 -5.869 1.00 90.88 111 ALA A N 1
ATOM 852 C CA . ALA A 1 111 ? -9.783 -7.085 -4.715 1.00 90.88 111 ALA A CA 1
ATOM 853 C C . ALA A 1 111 ? -9.278 -6.281 -3.511 1.00 90.88 111 ALA A C 1
ATOM 855 O O . ALA A 1 111 ? -8.071 -6.202 -3.280 1.00 90.88 111 ALA A O 1
ATOM 856 N N . VAL A 1 112 ? -10.204 -5.714 -2.736 1.00 88.25 112 VAL A N 1
ATOM 857 C CA . VAL A 1 112 ? -9.891 -4.961 -1.517 1.00 88.25 112 VAL A CA 1
ATOM 858 C C . VAL A 1 112 ? -10.378 -5.749 -0.304 1.00 88.25 112 VAL A C 1
ATOM 860 O O . VAL A 1 112 ? -11.573 -6.039 -0.179 1.00 88.25 112 VAL A O 1
ATOM 863 N N . SER A 1 113 ? -9.466 -6.060 0.612 1.00 86.00 113 SER A N 1
ATOM 864 C CA . SER A 1 113 ? -9.798 -6.563 1.943 1.00 86.00 113 SER A CA 1
ATOM 865 C C . SER A 1 113 ? -9.330 -5.606 3.028 1.00 86.00 113 SER A C 1
ATOM 867 O O . SER A 1 113 ? -8.401 -4.822 2.852 1.00 86.00 113 SER A O 1
ATOM 869 N N . PHE A 1 114 ? -10.018 -5.657 4.157 1.00 83.00 114 PHE A N 1
ATOM 870 C CA . PHE A 1 114 ? -9.630 -5.014 5.396 1.00 83.00 114 PHE A CA 1
ATOM 871 C C . PHE A 1 114 ? -9.379 -6.104 6.432 1.00 83.00 114 PHE A C 1
ATOM 873 O O . PHE A 1 114 ? -10.222 -6.977 6.635 1.00 83.00 114 PHE A O 1
ATOM 880 N N . ASP A 1 115 ? -8.241 -6.033 7.098 1.00 80.56 115 ASP A N 1
ATOM 881 C CA . ASP A 1 115 ? -7.749 -7.048 8.013 1.00 80.56 115 ASP A CA 1
ATOM 882 C C . ASP A 1 115 ? -7.355 -6.390 9.338 1.00 80.56 115 ASP A C 1
ATOM 884 O O . ASP A 1 115 ? -6.868 -5.261 9.376 1.00 80.56 115 ASP A O 1
ATOM 888 N N . VAL A 1 116 ? -7.556 -7.108 10.439 1.00 71.88 116 VAL A N 1
ATOM 889 C CA . VAL A 1 116 ? -6.965 -6.776 11.743 1.00 71.88 116 VAL A CA 1
ATOM 890 C C . VAL A 1 116 ? -6.288 -8.047 12.223 1.00 71.88 116 VAL A C 1
ATOM 892 O O . VAL A 1 116 ? -6.945 -9.092 12.252 1.00 71.88 116 VAL A O 1
ATOM 895 N N . ALA A 1 117 ? -4.999 -7.976 12.566 1.00 63.12 117 ALA A N 1
ATOM 896 C CA . ALA A 1 117 ? -4.141 -9.148 12.786 1.00 63.12 117 ALA A CA 1
ATOM 897 C C . ALA A 1 117 ? -4.756 -10.236 13.696 1.00 63.12 117 ALA A C 1
ATOM 899 O O . ALA A 1 117 ? -4.555 -11.424 13.456 1.00 63.12 117 ALA A O 1
ATOM 900 N N . GLU A 1 118 ? -5.564 -9.858 14.692 1.00 60.06 118 GLU A N 1
ATOM 901 C CA . GLU A 1 118 ? -6.206 -10.802 15.620 1.00 60.06 118 GLU A CA 1
ATOM 902 C C . GLU A 1 118 ? -7.638 -11.237 15.241 1.00 60.06 118 GLU A C 1
ATOM 904 O O . GLU A 1 118 ? -8.201 -12.127 15.882 1.00 60.06 118 GLU A O 1
ATOM 909 N N . ARG A 1 119 ? -8.279 -10.615 14.242 1.00 59.19 119 ARG A N 1
ATOM 910 C CA . ARG A 1 119 ? -9.742 -10.717 14.024 1.00 59.19 119 ARG A CA 1
ATOM 911 C C . ARG A 1 119 ? -10.157 -11.220 12.637 1.00 59.19 119 ARG A C 1
ATOM 913 O O . ARG A 1 119 ? -11.349 -11.434 12.414 1.00 59.19 119 ARG A O 1
ATOM 920 N N . GLY A 1 120 ? -9.193 -11.473 11.752 1.00 61.00 120 GLY A N 1
ATOM 921 C CA . GLY A 1 120 ? -9.415 -12.051 10.425 1.00 61.00 120 GLY A CA 1
ATOM 922 C C . GLY A 1 120 ? -9.808 -11.034 9.348 1.00 61.00 120 GLY A C 1
ATOM 923 O O . GLY A 1 120 ? -9.848 -9.827 9.587 1.00 61.00 120 GLY A O 1
ATOM 924 N N . THR A 1 121 ? -10.078 -11.553 8.150 1.00 66.81 121 THR A N 1
ATOM 925 C CA . THR A 1 121 ? -10.262 -10.775 6.918 1.00 66.81 121 THR A CA 1
ATOM 926 C C . THR A 1 121 ? -11.715 -10.404 6.658 1.00 66.81 121 THR A C 1
ATOM 928 O O . THR A 1 121 ? -12.605 -11.256 6.677 1.00 66.81 121 THR A O 1
ATOM 931 N N . ILE A 1 122 ? -11.957 -9.136 6.334 1.00 66.56 122 ILE A N 1
ATOM 932 C CA . ILE A 1 122 ? -13.229 -8.618 5.829 1.00 66.56 122 ILE A CA 1
ATOM 933 C C . ILE A 1 122 ? -13.032 -8.217 4.367 1.00 66.56 122 ILE A C 1
ATOM 935 O O . ILE A 1 122 ? -12.275 -7.300 4.064 1.00 66.56 122 ILE A O 1
ATOM 939 N N . THR A 1 123 ? -13.742 -8.863 3.449 1.00 68.94 123 THR A N 1
ATOM 940 C CA . THR A 1 123 ? -13.752 -8.484 2.030 1.00 68.94 123 THR A CA 1
ATOM 941 C C . THR A 1 123 ? -14.867 -7.476 1.745 1.00 68.94 123 THR A C 1
ATOM 943 O O . THR A 1 123 ? -15.912 -7.485 2.402 1.00 68.94 123 THR A O 1
ATOM 946 N N . ALA A 1 124 ? -14.649 -6.579 0.781 1.00 65.44 124 ALA A N 1
ATOM 947 C CA . ALA A 1 124 ? -15.681 -5.659 0.305 1.00 65.44 124 ALA A CA 1
ATOM 948 C C . ALA A 1 124 ? -15.663 -5.571 -1.224 1.00 65.44 124 ALA A C 1
ATOM 950 O O . ALA A 1 124 ? -14.625 -5.299 -1.822 1.00 65.44 124 ALA A O 1
ATOM 951 N N . GLU A 1 125 ? -16.823 -5.744 -1.857 1.00 68.06 125 GLU A N 1
ATOM 952 C CA . GLU A 1 125 ? -16.952 -5.730 -3.324 1.00 68.06 125 GLU A CA 1
ATOM 953 C C . GLU A 1 125 ? -17.357 -4.349 -3.866 1.00 68.06 125 GLU A C 1
ATOM 955 O O . GLU A 1 125 ? -17.364 -4.103 -5.072 1.00 68.06 125 GLU A O 1
ATOM 960 N N . SER A 1 126 ? -17.715 -3.409 -2.985 1.00 68.62 126 SER A N 1
ATOM 961 C CA . SER A 1 126 ? -18.143 -2.063 -3.374 1.00 68.62 126 SER A CA 1
ATOM 962 C C . SER A 1 126 ? -17.728 -0.990 -2.368 1.00 68.62 126 SER A C 1
ATOM 964 O O . SER A 1 126 ? -17.535 -1.257 -1.183 1.00 68.62 126 SER A O 1
ATOM 966 N N . LYS A 1 127 ? -17.670 0.274 -2.818 1.00 66.62 127 LYS A N 1
ATOM 967 C CA . LYS A 1 127 ? -17.378 1.428 -1.945 1.00 66.62 127 LYS A CA 1
ATOM 968 C C . LYS A 1 127 ? -18.378 1.542 -0.788 1.00 66.62 127 LYS A C 1
ATOM 970 O O . LYS A 1 127 ? -17.979 1.818 0.339 1.00 66.62 127 LYS A O 1
ATOM 975 N N . SER A 1 128 ? -19.667 1.325 -1.048 1.00 71.69 128 SER A N 1
ATOM 976 C CA . SER A 1 128 ? -20.712 1.390 -0.019 1.00 71.69 128 SER A CA 1
ATOM 977 C C . SER A 1 128 ? -20.569 0.279 1.016 1.00 71.69 128 SER A C 1
ATOM 979 O O . SER A 1 128 ? -20.727 0.529 2.209 1.00 71.69 128 SER A O 1
ATOM 981 N N . GLU A 1 129 ? -20.238 -0.934 0.575 1.00 69.38 129 GLU A N 1
ATOM 982 C CA . GLU A 1 129 ? -19.970 -2.050 1.476 1.00 69.38 129 GLU A CA 1
ATOM 983 C C . GLU A 1 129 ? -18.715 -1.814 2.313 1.00 69.38 129 GLU A C 1
ATOM 985 O O . GLU A 1 129 ? -18.762 -1.985 3.528 1.00 69.38 129 GLU A O 1
ATOM 990 N N . PHE A 1 130 ? -17.639 -1.341 1.688 1.00 67.25 130 PHE A N 1
ATOM 991 C CA . PHE A 1 130 ? -16.392 -0.993 2.358 1.00 67.25 130 PHE A CA 1
ATOM 992 C C . PHE A 1 130 ? -16.612 0.062 3.451 1.00 67.25 130 PHE A C 1
ATOM 994 O O . PHE A 1 130 ? -16.251 -0.146 4.608 1.00 67.25 130 PHE A O 1
ATOM 1001 N N . LEU A 1 131 ? -17.296 1.165 3.126 1.00 69.00 131 LEU A N 1
ATOM 1002 C CA . LEU A 1 131 ? -17.628 2.208 4.101 1.00 69.00 131 LEU A CA 1
ATOM 1003 C C . LEU A 1 131 ? -18.536 1.684 5.217 1.00 69.00 131 LEU A C 1
ATOM 1005 O O . LEU A 1 131 ? -18.336 2.032 6.380 1.00 69.00 131 LEU A O 1
ATOM 1009 N N . ARG A 1 132 ? -19.512 0.824 4.894 1.00 71.75 132 ARG A N 1
ATOM 1010 C CA . ARG A 1 132 ? -20.352 0.165 5.902 1.00 71.75 132 ARG A CA 1
ATOM 1011 C C . ARG A 1 132 ? -19.502 -0.691 6.835 1.00 71.75 132 ARG A C 1
ATOM 1013 O O . ARG A 1 132 ? -19.686 -0.590 8.040 1.00 71.75 132 ARG A O 1
ATOM 1020 N N . LYS A 1 133 ? -18.567 -1.483 6.307 1.00 68.69 133 LYS A N 1
ATOM 1021 C CA . LYS A 1 133 ? -17.663 -2.315 7.110 1.00 68.69 133 LYS A CA 1
ATOM 1022 C C . LYS A 1 133 ? -16.764 -1.476 8.007 1.00 68.69 133 LYS A C 1
ATOM 1024 O O . LYS A 1 133 ? -16.693 -1.769 9.195 1.00 68.69 133 LYS A O 1
ATOM 1029 N N . ILE A 1 134 ? -16.208 -0.375 7.504 1.00 68.19 134 ILE A N 1
ATOM 1030 C CA . ILE A 1 134 ? -15.472 0.596 8.329 1.00 68.19 134 ILE A CA 1
ATOM 1031 C C . ILE A 1 134 ? -16.352 1.153 9.451 1.00 68.19 134 ILE A C 1
ATOM 1033 O O . ILE A 1 134 ? -15.902 1.256 10.586 1.00 68.19 134 ILE A O 1
ATOM 1037 N N . VAL A 1 135 ? -17.601 1.527 9.163 1.00 68.56 135 VAL A N 1
ATOM 1038 C CA . VAL A 1 135 ? -18.522 2.053 10.183 1.00 68.56 135 VAL A CA 1
ATOM 1039 C C . VAL A 1 135 ? -18.918 0.975 11.195 1.00 68.56 135 VAL A C 1
ATOM 1041 O O . VAL A 1 135 ? -18.988 1.273 12.384 1.00 68.56 135 VAL A O 1
ATOM 1044 N N . GLU A 1 136 ? -19.175 -0.259 10.756 1.00 67.75 136 GLU A N 1
ATOM 1045 C CA . GLU A 1 136 ? -19.452 -1.410 11.628 1.00 67.75 136 GLU A CA 1
ATOM 1046 C C . GLU A 1 136 ? -18.276 -1.665 12.577 1.00 67.75 136 GLU A C 1
ATOM 1048 O O . GLU A 1 136 ? -18.490 -1.784 13.782 1.00 67.75 136 GLU A O 1
ATOM 1053 N N . LEU A 1 137 ? -17.051 -1.662 12.048 1.00 64.56 137 LEU A N 1
ATOM 1054 C CA . LEU A 1 137 ? -15.810 -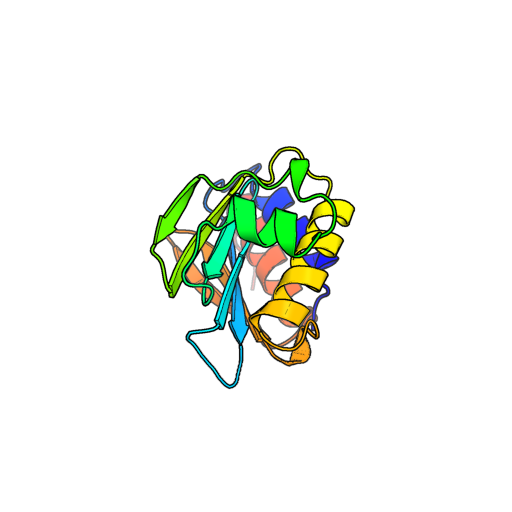1.756 12.816 1.00 64.56 137 LEU A CA 1
ATOM 1055 C C . LEU A 1 137 ? -15.686 -0.600 13.810 1.00 64.56 137 LEU A C 1
ATOM 1057 O O . LEU A 1 137 ? -15.595 -0.846 15.008 1.00 64.56 137 LEU A O 1
ATOM 1061 N N . LYS A 1 138 ? -15.784 0.656 13.355 1.00 62.69 138 LYS A N 1
ATOM 1062 C CA . LYS A 1 138 ? -15.716 1.840 14.231 1.00 62.69 138 LYS A CA 1
ATOM 1063 C C . LYS A 1 138 ? -16.737 1.780 15.367 1.00 62.69 138 LYS A C 1
ATOM 1065 O O . LYS A 1 138 ? -16.370 1.977 16.516 1.00 62.69 138 LYS A O 1
ATOM 1070 N N . ARG A 1 139 ? -18.002 1.450 15.082 1.00 64.81 139 ARG A N 1
ATOM 1071 C CA . ARG A 1 139 ? -19.060 1.330 16.106 1.00 64.81 139 ARG A CA 1
ATOM 1072 C C . ARG A 1 139 ? -18.782 0.218 17.108 1.00 64.81 139 ARG A C 1
ATOM 1074 O O . ARG A 1 139 ? -19.013 0.400 18.302 1.00 64.81 139 ARG A O 1
ATOM 1081 N N . TYR A 1 140 ? -18.309 -0.923 16.616 1.00 58.78 140 TYR A N 1
ATOM 1082 C CA . TYR A 1 140 ? -17.913 -2.043 17.456 1.00 58.78 140 TYR A CA 1
ATOM 1083 C C . TYR A 1 140 ? -16.754 -1.648 18.388 1.00 58.78 140 TYR A C 1
ATOM 1085 O O . TYR A 1 140 ? -16.834 -1.908 19.588 1.00 58.78 140 TYR A O 1
ATOM 1093 N N . PHE A 1 141 ? -15.738 -0.945 17.874 1.00 59.03 141 PHE A N 1
ATOM 1094 C CA . PHE A 1 141 ? -14.600 -0.448 18.658 1.00 59.03 141 PHE A CA 1
ATOM 1095 C C . PHE A 1 141 ? -14.976 0.671 19.639 1.00 59.03 141 PHE A C 1
ATOM 1097 O O . PHE A 1 141 ? -14.467 0.714 20.753 1.00 59.03 141 PHE A O 1
ATOM 1104 N N . GLU A 1 142 ? -15.951 1.514 19.298 1.00 63.81 142 GLU A N 1
ATOM 1105 C CA . GLU A 1 142 ? -16.547 2.507 20.206 1.00 63.81 142 GLU A CA 1
ATOM 1106 C C . GLU A 1 142 ? -17.441 1.878 21.301 1.00 63.81 142 GLU A C 1
ATOM 1108 O O . GLU A 1 142 ? -18.094 2.592 22.068 1.00 63.81 142 GLU A O 1
ATOM 1113 N N . GLY A 1 143 ? -17.520 0.544 21.383 1.00 54.66 143 GLY A N 1
ATOM 1114 C CA . GLY A 1 143 ? -18.313 -0.171 22.385 1.00 54.66 143 GLY A CA 1
ATOM 1115 C C . GLY A 1 143 ? -19.825 -0.061 22.174 1.00 54.66 143 GLY A C 1
ATOM 1116 O O . GLY A 1 143 ? -20.600 -0.326 23.097 1.00 54.66 143 GLY A O 1
ATOM 1117 N N . ARG A 1 144 ? -20.283 0.327 20.977 1.00 45.06 144 ARG A N 1
ATOM 1118 C CA . ARG A 1 144 ? -21.709 0.362 20.631 1.00 45.06 144 ARG A CA 1
ATOM 1119 C C . ARG A 1 144 ? -22.066 -0.901 19.847 1.00 45.06 144 ARG A C 1
ATOM 1121 O O . ARG A 1 144 ? -21.846 -0.936 18.636 1.00 45.06 144 ARG A O 1
ATOM 1128 N N . PRO A 1 145 ? -22.648 -1.936 20.483 1.00 43.91 145 PRO A N 1
ATOM 1129 C CA . PRO A 1 145 ? -23.132 -3.088 19.739 1.00 43.91 145 PRO A CA 1
ATOM 1130 C C . PRO A 1 145 ? -24.179 -2.620 18.723 1.00 43.91 145 PRO A C 1
ATOM 1132 O O . PRO A 1 145 ? -25.108 -1.883 19.072 1.00 43.91 145 PRO A O 1
ATOM 1135 N N . ASN A 1 146 ? -23.994 -3.028 17.463 1.00 42.69 146 ASN A N 1
ATOM 1136 C CA . ASN A 1 146 ? -24.944 -2.801 16.379 1.00 42.69 146 ASN A CA 1
ATOM 1137 C C . ASN A 1 146 ? -26.344 -3.215 16.853 1.00 42.69 146 ASN A C 1
ATOM 1139 O O . ASN A 1 146 ? -26.592 -4.382 17.153 1.00 42.69 146 ASN A O 1
ATOM 1143 N N . ARG A 1 147 ? -27.259 -2.246 16.948 1.00 39.00 147 ARG A N 1
ATOM 1144 C CA . ARG A 1 147 ? -28.685 -2.552 17.030 1.00 39.00 147 ARG A CA 1
ATOM 1145 C C . ARG A 1 147 ? -29.141 -2.892 15.614 1.00 39.00 147 ARG A C 1
ATOM 1147 O O . ARG A 1 147 ? -29.027 -2.038 14.737 1.00 39.00 147 ARG A O 1
ATOM 1154 N N . ASN A 1 148 ? -29.549 -4.154 15.458 1.00 40.62 148 ASN A N 1
ATOM 1155 C CA . ASN A 1 148 ? -30.198 -4.744 14.284 1.00 40.62 148 ASN A CA 1
ATOM 1156 C C . ASN A 1 148 ? -31.222 -3.815 13.630 1.00 40.62 148 ASN A C 1
ATOM 1158 O O . ASN A 1 148 ? -31.960 -3.140 14.387 1.00 40.62 148 ASN A O 1
#

Organism: NCBI:txid2528021